Protein AF-A0A2H5Y3F3-F1 (afdb_monomer_lite)

pLDDT: mean 91.94, std 10.23, range [47.38, 98.81]

Foldseek 3Di:
DPPPPCVVVDDLVVQLVVLVVQLVVLCVQLVVCVVVVVNLLNQLSVLQSVLSVLSNCVSVVVDPPPCSNVSSVVSNVVSVVSVVVSVVVVVVVVVVVVD

Radius of gyration: 16.85 Å; chains: 1; bounding box: 38×32×48 Å

Secondary structure (DSSP, 8-state):
--TTGGGGGS-HHHHHHHHHHHHHHHHHHHHHHHHTT-HHHHHHHHHHHHHHHHHHHHHTT---STTHHHHHHHHHHHHHHHHHHHHHHHHHHHHHHH-

Organism: NCBI:txid2035417

Sequence (99 aa):
MPFGGFINALPPGVFILVHLVAFLIGAYFAYQSFRAGAATFGWGFTLYALAEIFYITYHLDITVVLFAHTLAEVLDLLAFIVLFVGISQTALAARRVRA

Structure (mmCIF, N/CA/C/O backbone):
data_AF-A0A2H5Y3F3-F1
#
_entry.id   AF-A0A2H5Y3F3-F1
#
loop_
_atom_site.group_PDB
_atom_site.id
_atom_site.type_symbol
_atom_site.label_atom_id
_atom_site.label_alt_id
_atom_site.label_comp_id
_atom_site.label_asym_id
_atom_site.label_entity_id
_atom_site.label_seq_id
_atom_site.pdbx_PDB_ins_code
_atom_site.Cartn_x
_atom_site.Cartn_y
_atom_site.Cartn_z
_atom_site.occupancy
_atom_site.B_iso_or_equiv
_atom_site.auth_seq_id
_atom_site.auth_comp_id
_atom_site.auth_asym_id
_atom_site.auth_atom_id
_atom_site.pdbx_PDB_model_num
ATOM 1 N N . MET A 1 1 ? 14.240 -26.070 -15.608 1.00 65.31 1 MET A N 1
ATOM 2 C CA . MET A 1 1 ? 13.925 -24.644 -15.384 1.00 65.31 1 MET A CA 1
ATOM 3 C C . MET A 1 1 ? 13.740 -24.443 -13.887 1.00 65.31 1 MET A C 1
ATOM 5 O O . MET A 1 1 ? 12.954 -25.203 -13.329 1.00 65.31 1 MET A O 1
ATOM 9 N N . PRO A 1 2 ? 14.447 -23.522 -13.213 1.00 83.44 2 PRO A N 1
ATOM 10 C CA . PRO A 1 2 ? 14.106 -23.170 -11.835 1.00 83.44 2 PRO A CA 1
ATOM 11 C C . PRO A 1 2 ? 12.663 -22.640 -11.770 1.00 83.44 2 PRO A C 1
ATOM 13 O O . PRO A 1 2 ? 12.174 -22.039 -12.734 1.00 83.44 2 PRO A O 1
ATOM 16 N N . PHE A 1 3 ? 11.967 -22.904 -10.661 1.00 84.06 3 PHE A N 1
ATOM 17 C CA . PHE A 1 3 ? 10.610 -22.399 -10.430 1.00 84.06 3 PHE A CA 1
ATOM 18 C C . PHE A 1 3 ? 10.566 -20.878 -10.635 1.00 84.06 3 PHE A C 1
ATOM 20 O O . PHE A 1 3 ? 11.445 -20.163 -10.165 1.00 84.06 3 PHE A O 1
ATOM 27 N N . GLY A 1 4 ? 9.558 -20.392 -11.365 1.00 79.38 4 GLY A N 1
ATOM 28 C CA . GLY A 1 4 ? 9.368 -18.956 -11.608 1.00 79.38 4 GLY A CA 1
ATOM 29 C C . GLY A 1 4 ? 10.171 -18.357 -12.768 1.00 79.38 4 GLY A C 1
ATOM 30 O O . GLY A 1 4 ? 9.975 -17.190 -13.082 1.00 79.38 4 GLY A O 1
ATOM 31 N N . GLY A 1 5 ? 11.003 -19.130 -13.479 1.00 85.19 5 GLY A N 1
ATOM 32 C CA . GLY A 1 5 ? 11.807 -18.606 -14.597 1.00 85.19 5 GLY A CA 1
ATOM 33 C C . GLY A 1 5 ? 11.007 -17.975 -15.751 1.00 85.19 5 GLY A C 1
ATOM 34 O O . GLY A 1 5 ? 11.565 -17.190 -16.513 1.00 85.19 5 GLY A O 1
ATOM 35 N N . PHE A 1 6 ? 9.705 -18.270 -15.860 1.00 88.19 6 PHE A N 1
ATOM 36 C CA . PHE A 1 6 ? 8.807 -17.660 -16.848 1.00 88.19 6 PHE A CA 1
ATOM 37 C C . PHE A 1 6 ? 8.622 -16.146 -16.645 1.00 88.19 6 PHE A C 1
ATOM 39 O O . PHE A 1 6 ? 8.332 -15.446 -17.610 1.00 88.19 6 PHE A O 1
ATOM 46 N N . ILE A 1 7 ? 8.819 -15.632 -15.422 1.00 87.25 7 ILE A N 1
ATOM 47 C CA . ILE A 1 7 ? 8.697 -14.200 -15.102 1.00 87.25 7 ILE A CA 1
ATOM 48 C C . ILE A 1 7 ? 9.675 -13.364 -15.931 1.00 87.25 7 ILE A C 1
ATOM 50 O O . ILE A 1 7 ? 9.318 -12.286 -16.393 1.00 87.25 7 ILE A O 1
ATOM 54 N N . ASN A 1 8 ? 10.870 -13.894 -16.205 1.00 85.88 8 ASN A N 1
ATOM 55 C CA . ASN A 1 8 ? 11.890 -13.203 -16.997 1.00 85.88 8 ASN A CA 1
ATOM 56 C C . ASN A 1 8 ? 11.508 -13.045 -18.481 1.00 85.88 8 ASN A C 1
ATOM 58 O O . ASN A 1 8 ? 12.167 -12.302 -19.199 1.00 85.88 8 ASN A O 1
ATOM 62 N N . ALA A 1 9 ? 10.476 -13.753 -18.954 1.00 90.00 9 ALA A N 1
ATOM 63 C CA . ALA A 1 9 ? 9.955 -13.614 -20.313 1.00 90.00 9 ALA A CA 1
ATOM 64 C C . ALA A 1 9 ? 8.848 -12.549 -20.423 1.00 90.00 9 ALA A C 1
ATOM 66 O O . ALA A 1 9 ? 8.389 -12.260 -21.529 1.00 90.00 9 ALA A O 1
ATOM 67 N N . LEU A 1 10 ? 8.387 -11.986 -19.300 1.00 89.00 10 LEU A N 1
ATOM 68 C CA . LEU A 1 10 ? 7.330 -10.980 -19.298 1.00 89.00 10 LEU A CA 1
ATOM 69 C C . LEU A 1 10 ? 7.889 -9.597 -19.676 1.00 89.00 10 LEU A C 1
ATOM 71 O O . LEU A 1 10 ? 8.937 -9.200 -19.166 1.00 89.00 10 LEU A O 1
ATOM 75 N N . PRO A 1 11 ? 7.187 -8.825 -20.527 1.00 90.56 11 PRO A N 1
ATOM 76 C CA . PRO A 1 11 ? 7.572 -7.448 -20.825 1.00 90.56 11 PRO A CA 1
ATOM 77 C C . PRO A 1 11 ? 7.569 -6.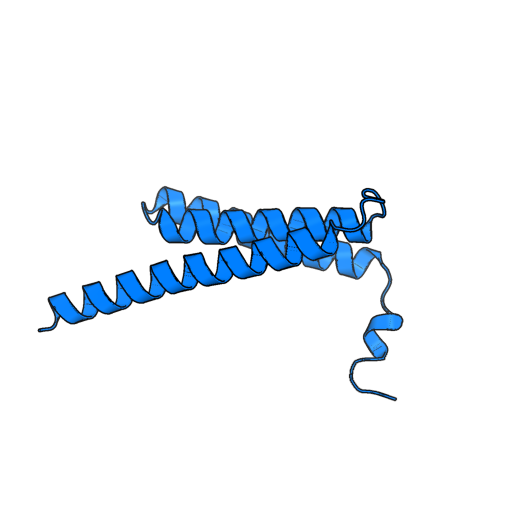559 -19.566 1.00 90.56 11 PRO A C 1
ATOM 79 O O . PRO A 1 11 ? 6.663 -6.704 -18.742 1.00 90.56 11 PRO A O 1
ATOM 82 N N . PRO A 1 12 ? 8.469 -5.559 -19.450 1.00 86.12 12 PRO A N 1
ATOM 83 C CA . PRO A 1 12 ? 8.497 -4.623 -18.316 1.00 86.12 12 PRO A C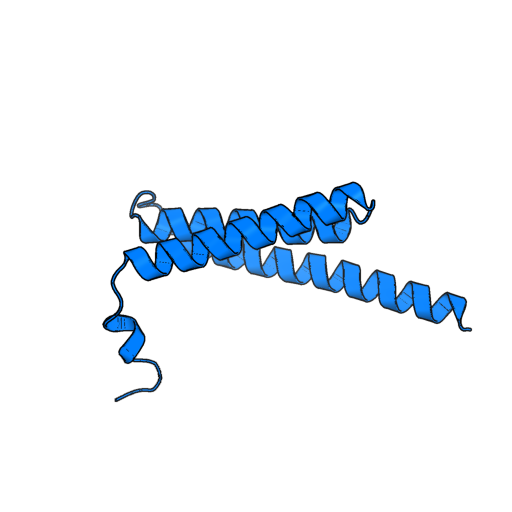A 1
ATOM 84 C C . PRO A 1 12 ? 7.148 -3.947 -18.020 1.00 86.12 12 PRO A C 1
ATOM 86 O O . PRO A 1 12 ? 6.771 -3.764 -16.864 1.00 86.12 12 PRO A O 1
ATOM 89 N N . GLY A 1 13 ? 6.365 -3.651 -19.066 1.00 90.31 13 GLY A N 1
ATOM 90 C CA . GLY A 1 13 ? 5.031 -3.059 -18.934 1.00 90.31 13 GLY A CA 1
ATOM 91 C C . GLY A 1 13 ? 4.032 -3.907 -18.136 1.00 90.31 13 GLY A C 1
ATOM 92 O O . GLY A 1 13 ? 3.105 -3.351 -17.552 1.00 90.31 13 GLY A O 1
ATOM 93 N N . VAL A 1 14 ? 4.226 -5.229 -18.056 1.00 92.69 14 VAL A N 1
ATOM 94 C CA . VAL A 1 14 ? 3.378 -6.111 -17.235 1.00 92.69 14 VAL A CA 1
ATOM 95 C C . VAL A 1 14 ? 3.548 -5.793 -15.751 1.00 92.69 14 VAL A C 1
ATOM 97 O O . VAL A 1 14 ? 2.555 -5.707 -15.035 1.00 92.69 14 VAL A O 1
ATOM 100 N N . PHE A 1 15 ? 4.778 -5.559 -15.293 1.00 91.12 15 PHE A N 1
ATOM 101 C CA . PHE A 1 15 ? 5.054 -5.241 -13.890 1.00 91.12 15 PHE A CA 1
ATOM 102 C C . PHE A 1 15 ? 4.467 -3.882 -13.507 1.00 91.12 15 PHE A C 1
ATOM 104 O O . PHE A 1 15 ? 3.791 -3.766 -12.489 1.00 91.12 15 PHE A O 1
ATOM 111 N N . ILE A 1 16 ? 4.608 -2.881 -14.382 1.00 93.81 16 ILE A N 1
ATOM 112 C CA . ILE A 1 16 ? 3.980 -1.565 -14.195 1.00 93.81 16 ILE A CA 1
ATOM 113 C C . ILE A 1 16 ? 2.458 -1.700 -14.069 1.00 93.81 16 ILE A C 1
ATOM 115 O O . ILE A 1 16 ? 1.860 -1.082 -13.192 1.00 93.81 16 ILE A O 1
ATOM 119 N N . LEU A 1 17 ? 1.824 -2.520 -14.915 1.00 96.44 17 LEU A N 1
ATOM 120 C CA . LEU A 1 17 ? 0.380 -2.745 -14.855 1.00 96.44 17 LEU A CA 1
ATOM 121 C C . LEU A 1 17 ? -0.048 -3.394 -13.533 1.00 96.44 17 LEU A C 1
ATOM 123 O O . LEU A 1 17 ? -1.047 -2.972 -12.955 1.00 96.44 17 LEU A O 1
ATOM 127 N N . VAL A 1 18 ? 0.695 -4.394 -13.050 1.00 96.75 18 VAL A N 1
ATOM 128 C CA . VAL A 1 18 ? 0.409 -5.052 -11.765 1.00 96.75 18 VAL A CA 1
ATOM 129 C C . VAL A 1 18 ? 0.447 -4.037 -10.626 1.00 96.75 18 VAL A C 1
ATOM 131 O O . VAL A 1 18 ? -0.530 -3.932 -9.886 1.00 96.75 18 VAL A O 1
ATOM 134 N N . HIS A 1 19 ? 1.512 -3.238 -10.540 1.00 97.00 19 HIS A N 1
ATOM 135 C CA . HIS A 1 19 ? 1.648 -2.216 -9.502 1.00 97.00 19 HIS A CA 1
ATOM 136 C C . HIS A 1 19 ? 0.612 -1.094 -9.644 1.00 97.00 19 HIS A C 1
ATOM 138 O O . HIS A 1 19 ? 0.080 -0.602 -8.654 1.00 97.00 19 HIS A O 1
ATOM 144 N N . LEU A 1 20 ? 0.226 -0.726 -10.868 1.00 98.00 20 LEU A N 1
ATOM 145 C CA . LEU A 1 20 ? -0.850 0.240 -11.089 1.00 98.00 20 LEU A CA 1
ATOM 146 C C . LEU A 1 20 ? -2.202 -0.283 -10.5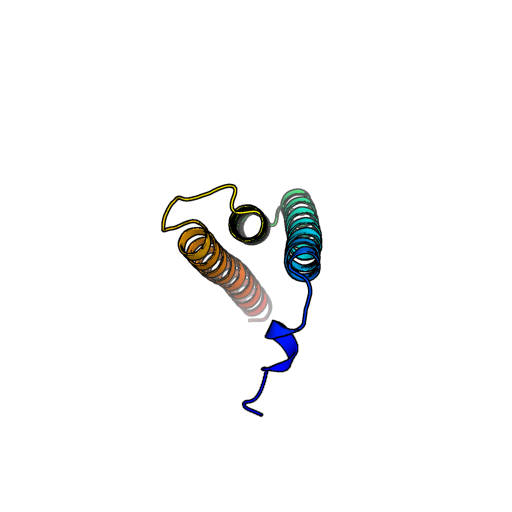82 1.00 98.00 20 LEU A C 1
ATOM 148 O O . LEU A 1 20 ? -2.942 0.445 -9.924 1.00 98.00 20 LEU A O 1
ATOM 152 N N . VAL A 1 21 ? -2.538 -1.540 -10.874 1.00 98.56 21 VAL A N 1
ATOM 153 C CA . VAL A 1 21 ? -3.778 -2.160 -10.387 1.00 98.56 21 VAL A CA 1
ATOM 154 C C . VAL A 1 21 ? -3.757 -2.273 -8.862 1.00 98.56 21 VAL A C 1
ATOM 156 O O . VAL A 1 21 ? -4.736 -1.915 -8.209 1.00 98.56 21 VAL A O 1
ATOM 159 N N . ALA A 1 22 ? -2.635 -2.710 -8.296 1.00 98.31 22 ALA A N 1
ATOM 160 C CA . ALA A 1 22 ? -2.407 -2.775 -6.859 1.00 98.31 22 ALA A CA 1
ATOM 161 C C . ALA A 1 22 ? -2.568 -1.403 -6.179 1.00 98.31 22 ALA A C 1
ATOM 163 O O . ALA A 1 22 ? -3.325 -1.279 -5.213 1.00 98.31 22 ALA A O 1
ATOM 164 N N . PHE A 1 23 ? -1.968 -0.353 -6.747 1.00 98.56 23 PHE A N 1
ATOM 165 C CA . PHE A 1 23 ? -2.134 1.031 -6.306 1.00 98.56 23 PHE A CA 1
ATOM 166 C C . PHE A 1 23 ? -3.609 1.439 -6.268 1.00 98.56 23 PHE A C 1
ATOM 168 O O . PHE A 1 23 ? -4.077 1.964 -5.258 1.00 98.56 23 PHE A O 1
ATOM 175 N N . LEU A 1 24 ? -4.361 1.182 -7.345 1.00 98.75 24 LEU A N 1
ATOM 176 C CA . LEU A 1 24 ? -5.781 1.536 -7.422 1.00 98.75 24 LEU A CA 1
ATOM 177 C C . LEU A 1 24 ? -6.610 0.808 -6.358 1.00 98.75 24 LEU A C 1
ATOM 179 O O . LEU A 1 24 ? -7.483 1.416 -5.737 1.00 98.75 24 LEU A O 1
ATOM 183 N N . ILE A 1 25 ? -6.321 -0.472 -6.120 1.00 98.75 25 ILE A N 1
ATOM 184 C CA . ILE A 1 25 ? -6.964 -1.268 -5.070 1.00 98.75 25 ILE A CA 1
ATOM 185 C C . ILE A 1 25 ? -6.645 -0.681 -3.687 1.00 98.75 25 ILE A C 1
ATOM 187 O O . ILE A 1 25 ? -7.560 -0.440 -2.897 1.00 98.75 25 ILE A O 1
ATOM 191 N N . GLY A 1 26 ? -5.370 -0.398 -3.408 1.00 98.62 26 GLY A N 1
ATOM 192 C CA . GLY A 1 26 ? -4.925 0.229 -2.164 1.00 98.62 26 GLY A CA 1
ATOM 193 C C . GLY A 1 26 ? -5.589 1.582 -1.923 1.00 98.62 26 GLY A C 1
ATOM 194 O O . GLY A 1 26 ? -6.198 1.803 -0.878 1.00 98.62 26 GLY A O 1
ATOM 195 N N . ALA A 1 27 ? -5.560 2.467 -2.919 1.00 98.75 27 ALA A N 1
ATOM 196 C CA . ALA A 1 27 ? -6.172 3.790 -2.852 1.00 98.75 27 ALA A CA 1
ATOM 197 C C . ALA A 1 27 ? -7.691 3.713 -2.627 1.00 98.75 27 ALA A C 1
ATOM 199 O O . ALA A 1 27 ? -8.238 4.462 -1.811 1.00 98.75 27 ALA A O 1
ATOM 200 N N . TYR A 1 28 ? -8.373 2.779 -3.297 1.00 98.81 28 TYR A N 1
ATOM 201 C CA . TYR A 1 28 ? -9.797 2.536 -3.091 1.00 98.81 28 TYR A CA 1
ATOM 202 C C . TYR A 1 28 ? -10.091 2.114 -1.646 1.00 98.81 28 TYR A C 1
ATOM 204 O O . TYR A 1 28 ? -10.934 2.723 -0.985 1.00 98.81 28 TYR A O 1
ATOM 212 N N . PHE A 1 29 ? -9.379 1.121 -1.111 1.00 98.69 29 PHE A N 1
ATOM 213 C CA . PHE A 1 29 ? -9.611 0.662 0.259 1.00 98.69 29 PHE A CA 1
ATOM 214 C C . PHE A 1 29 ? -9.191 1.683 1.319 1.00 98.69 29 PHE A C 1
ATOM 216 O O . PHE A 1 29 ? -9.861 1.781 2.352 1.00 98.69 29 PHE A O 1
ATOM 223 N N . ALA A 1 30 ? -8.163 2.494 1.063 1.00 98.75 30 ALA A N 1
ATOM 224 C CA . ALA A 1 30 ? -7.810 3.627 1.913 1.00 98.75 30 ALA A CA 1
ATOM 225 C C . ALA A 1 30 ? -8.983 4.614 1.999 1.00 98.75 30 ALA A C 1
ATOM 227 O O . ALA A 1 30 ? -9.466 4.916 3.093 1.00 98.75 30 ALA A O 1
ATOM 228 N N . TYR A 1 31 ? -9.509 5.041 0.846 1.00 98.69 31 TYR A N 1
ATOM 229 C CA . TYR A 1 31 ? -10.661 5.937 0.756 1.00 98.69 31 TYR A CA 1
ATOM 230 C C . TYR A 1 31 ? -11.890 5.383 1.488 1.00 98.69 31 TYR A C 1
ATOM 232 O O . TYR A 1 31 ? -12.487 6.074 2.318 1.00 98.69 31 TYR A O 1
ATOM 240 N N . GLN A 1 32 ? -12.242 4.119 1.236 1.00 98.69 32 GLN A N 1
ATOM 241 C CA . GLN A 1 32 ? -13.383 3.472 1.884 1.00 98.69 32 GLN A CA 1
ATOM 242 C C . GLN A 1 32 ? -13.196 3.371 3.405 1.00 98.69 32 GLN A C 1
ATOM 244 O O . GLN A 1 32 ? -14.134 3.632 4.158 1.00 98.69 32 GLN A O 1
ATOM 249 N N . SER A 1 33 ? -11.983 3.058 3.869 1.00 98.50 33 SER A N 1
ATOM 250 C CA . SER A 1 33 ? -11.670 2.944 5.298 1.00 98.50 33 SER A CA 1
ATOM 251 C C . SER A 1 33 ? -11.769 4.288 6.015 1.00 98.50 33 SER A C 1
ATOM 253 O O . SER A 1 33 ? -12.388 4.369 7.077 1.00 98.50 33 SER A O 1
ATOM 255 N N . PHE A 1 34 ? -11.235 5.363 5.426 1.00 98.44 34 PHE A N 1
ATOM 256 C CA . PHE A 1 34 ? -11.373 6.703 5.999 1.00 98.44 34 PHE A CA 1
ATOM 257 C C . PHE A 1 34 ? -12.834 7.154 6.048 1.00 98.44 34 PHE A C 1
ATOM 259 O O . PHE A 1 34 ? -13.273 7.681 7.069 1.00 98.44 34 PHE A O 1
ATOM 266 N N . ARG A 1 35 ? -13.623 6.875 5.001 1.00 98.38 35 ARG A N 1
ATOM 267 C CA . ARG A 1 35 ? -15.068 7.157 4.996 1.00 98.38 35 ARG A CA 1
ATOM 268 C C . ARG A 1 35 ? -15.841 6.399 6.070 1.00 98.38 35 ARG A C 1
ATOM 270 O O . ARG A 1 35 ? -16.827 6.922 6.579 1.00 98.38 35 ARG A O 1
ATOM 277 N N . ALA A 1 36 ? -15.406 5.191 6.407 1.00 97.69 36 ALA A N 1
ATOM 278 C CA . ALA A 1 36 ? -16.009 4.370 7.450 1.00 97.69 36 ALA A CA 1
ATOM 279 C C . ALA A 1 36 ? -15.509 4.711 8.870 1.00 97.69 36 ALA A C 1
ATOM 281 O O . ALA A 1 36 ? -15.883 4.032 9.822 1.00 97.69 36 ALA A O 1
ATOM 282 N N . GLY A 1 37 ? -14.640 5.719 9.034 1.00 97.19 37 GLY A N 1
ATOM 283 C CA . GLY A 1 37 ? -14.024 6.054 10.325 1.00 97.19 37 GLY A CA 1
ATOM 284 C C . GLY A 1 37 ? -12.964 5.048 10.797 1.00 97.19 37 GLY A C 1
ATOM 285 O O . GLY A 1 37 ? -12.464 5.147 11.915 1.00 97.19 37 GLY A O 1
ATOM 286 N N . ALA A 1 38 ? -12.578 4.094 9.948 1.00 97.38 38 ALA A N 1
ATOM 287 C CA . ALA A 1 38 ? -11.600 3.052 10.233 1.00 97.38 38 ALA A CA 1
ATOM 288 C C . ALA A 1 38 ? -10.169 3.546 9.944 1.00 97.38 38 ALA A C 1
ATOM 290 O O . ALA A 1 38 ? -9.464 3.005 9.091 1.00 97.38 38 ALA A O 1
ATOM 291 N N . ALA A 1 39 ? -9.740 4.601 10.644 1.00 97.56 39 ALA A N 1
ATOM 292 C CA . ALA A 1 39 ? -8.510 5.336 10.332 1.00 97.56 39 ALA A CA 1
ATOM 293 C C . ALA A 1 39 ? -7.243 4.458 10.302 1.00 97.56 39 ALA A C 1
ATOM 295 O O . ALA A 1 39 ? -6.397 4.658 9.434 1.00 97.56 39 ALA A O 1
ATOM 296 N N . THR A 1 40 ? -7.123 3.463 11.193 1.00 98.19 40 THR A N 1
ATOM 297 C CA . THR A 1 40 ? -5.992 2.515 11.197 1.00 98.19 40 THR A CA 1
ATOM 298 C C . THR A 1 40 ? -5.890 1.764 9.870 1.00 98.19 40 THR A C 1
ATOM 300 O O . THR A 1 40 ? -4.828 1.729 9.259 1.00 98.19 40 THR A O 1
ATOM 303 N N . PHE A 1 41 ? -7.007 1.220 9.378 1.00 98.38 41 PHE A N 1
ATOM 304 C CA . PHE A 1 41 ? -7.049 0.549 8.078 1.00 98.38 41 PHE A CA 1
ATOM 305 C C . PHE A 1 41 ? -6.786 1.530 6.934 1.00 98.38 41 PHE A C 1
ATOM 307 O O . PHE A 1 41 ? -6.030 1.207 6.023 1.00 98.38 41 PHE A O 1
ATOM 314 N N . GLY A 1 42 ? -7.335 2.747 7.021 1.00 98.56 42 GLY A N 1
ATOM 315 C CA . GLY A 1 42 ? -7.081 3.816 6.054 1.00 98.56 42 GLY A CA 1
ATOM 316 C C . GLY A 1 42 ? -5.592 4.096 5.875 1.00 98.56 42 GLY A C 1
ATOM 317 O O . GLY A 1 42 ? -5.097 4.075 4.753 1.00 98.56 42 GLY A O 1
ATOM 318 N N . TRP A 1 43 ? -4.852 4.268 6.973 1.00 98.69 43 TRP A N 1
ATOM 319 C CA . TRP A 1 43 ? -3.404 4.473 6.919 1.00 98.69 43 TRP A CA 1
ATOM 320 C C . TRP A 1 43 ? -2.636 3.252 6.413 1.00 98.69 43 TRP A C 1
ATOM 322 O O . TRP A 1 43 ? -1.702 3.424 5.635 1.00 98.69 43 TRP A O 1
ATOM 332 N N . GLY A 1 44 ? -3.043 2.038 6.792 1.00 98.69 44 GLY A N 1
ATOM 333 C CA . GLY A 1 44 ? -2.437 0.808 6.275 1.00 98.69 44 GLY A CA 1
ATOM 334 C C . GLY A 1 44 ? -2.542 0.711 4.750 1.00 98.69 44 GLY A C 1
ATOM 335 O O . GLY A 1 44 ? -1.540 0.503 4.071 1.00 98.69 44 GLY A O 1
ATOM 336 N N . PHE A 1 45 ? -3.730 0.957 4.195 1.00 98.75 45 PHE A N 1
ATOM 337 C CA . PHE A 1 45 ? -3.936 0.957 2.745 1.00 98.75 45 PHE A CA 1
ATOM 338 C C . PHE A 1 45 ? -3.270 2.142 2.029 1.00 98.75 45 PHE A C 1
ATOM 340 O O . PHE A 1 45 ? -2.840 1.989 0.888 1.00 98.75 45 PHE A O 1
ATOM 347 N N . THR A 1 46 ? -3.134 3.303 2.679 1.00 98.75 46 THR A N 1
ATOM 348 C CA . THR A 1 46 ? -2.357 4.429 2.133 1.00 98.75 46 THR A CA 1
ATOM 349 C C . THR A 1 46 ? -0.877 4.080 2.007 1.00 98.75 46 THR A C 1
ATOM 351 O O . THR A 1 46 ? -0.278 4.366 0.975 1.00 98.75 46 THR A O 1
ATOM 354 N N . LEU A 1 47 ? -0.283 3.460 3.032 1.00 98.69 47 LEU A N 1
ATOM 355 C CA . LEU A 1 47 ? 1.116 3.018 2.994 1.00 98.69 47 LEU A CA 1
ATOM 356 C C . LEU A 1 47 ? 1.342 2.006 1.870 1.00 98.69 47 LEU A C 1
ATOM 358 O O . LEU A 1 47 ? 2.291 2.158 1.107 1.00 98.69 47 LEU A O 1
ATOM 362 N N . TYR A 1 48 ? 0.420 1.053 1.723 1.00 98.69 48 TYR A N 1
ATOM 363 C CA . TYR A 1 48 ? 0.424 0.100 0.618 1.00 98.69 48 TYR A CA 1
ATOM 364 C C . TYR A 1 48 ? 0.362 0.811 -0.743 1.00 98.69 48 TYR A C 1
ATOM 366 O O . TYR A 1 48 ? 1.229 0.626 -1.585 1.00 98.69 48 TYR A O 1
ATOM 374 N N . ALA A 1 49 ? -0.596 1.721 -0.945 1.00 98.56 49 ALA A N 1
ATOM 375 C CA . ALA A 1 49 ? -0.694 2.474 -2.197 1.00 98.56 49 ALA A CA 1
ATOM 376 C C . ALA A 1 49 ? 0.575 3.302 -2.492 1.00 98.56 49 ALA A C 1
ATOM 378 O O . ALA A 1 49 ? 0.996 3.406 -3.643 1.00 98.56 49 ALA A O 1
ATOM 379 N N . LEU A 1 50 ? 1.216 3.877 -1.469 1.00 97.94 50 LEU A N 1
ATOM 380 C CA . LEU A 1 50 ? 2.493 4.571 -1.638 1.00 97.94 50 LEU A CA 1
ATOM 381 C C . LEU A 1 50 ? 3.611 3.611 -2.068 1.00 97.94 50 LEU A C 1
ATOM 383 O O . LEU A 1 50 ? 4.379 3.975 -2.955 1.00 97.94 50 LEU A O 1
ATOM 387 N N . ALA A 1 51 ? 3.685 2.403 -1.501 1.00 97.25 51 ALA A N 1
ATOM 388 C CA . ALA A 1 51 ? 4.653 1.382 -1.909 1.00 97.25 51 ALA A CA 1
ATOM 389 C C . ALA A 1 51 ? 4.546 1.066 -3.409 1.00 97.25 51 ALA A C 1
ATOM 391 O O . ALA A 1 51 ? 5.545 1.069 -4.125 1.00 97.25 51 ALA A O 1
ATOM 392 N N . GLU A 1 52 ? 3.321 0.908 -3.909 1.00 97.75 52 GLU A N 1
ATOM 393 C CA . GLU A 1 52 ? 3.053 0.627 -5.322 1.00 97.75 52 GLU A CA 1
ATOM 394 C C . GLU A 1 52 ? 3.511 1.762 -6.252 1.00 97.75 52 GLU A C 1
ATOM 396 O O . GLU A 1 52 ? 4.037 1.509 -7.337 1.00 97.75 52 GLU A O 1
ATOM 401 N N . ILE A 1 53 ? 3.414 3.024 -5.815 1.00 95.31 53 ILE A N 1
ATOM 402 C CA . ILE A 1 53 ? 4.001 4.154 -6.552 1.00 95.31 53 ILE A CA 1
ATOM 403 C C . ILE A 1 53 ? 5.527 4.006 -6.633 1.00 95.31 53 ILE A C 1
ATOM 405 O O . ILE A 1 53 ? 6.096 4.196 -7.710 1.00 95.31 53 ILE A O 1
ATOM 409 N N . PHE A 1 54 ? 6.193 3.633 -5.535 1.00 94.25 54 PHE A N 1
ATOM 410 C CA . PHE A 1 54 ? 7.642 3.411 -5.535 1.00 94.25 54 PHE A CA 1
ATOM 411 C C . PHE A 1 54 ? 8.048 2.246 -6.452 1.00 94.25 54 PHE A C 1
ATOM 413 O O . PHE A 1 54 ? 9.013 2.388 -7.210 1.00 94.25 54 PHE A O 1
ATOM 420 N N . TYR A 1 55 ? 7.287 1.147 -6.484 1.00 93.50 55 TYR A N 1
ATOM 421 C CA . TYR A 1 55 ? 7.520 0.062 -7.442 1.00 93.50 55 TYR A CA 1
ATOM 422 C C . TYR A 1 55 ? 7.343 0.506 -8.898 1.00 93.50 55 TYR A C 1
ATOM 424 O O . TYR A 1 55 ? 8.156 0.145 -9.749 1.00 93.50 55 TYR A O 1
ATOM 432 N N . ILE A 1 56 ? 6.337 1.331 -9.206 1.00 93.12 56 ILE A N 1
ATOM 433 C CA . ILE A 1 56 ? 6.170 1.894 -10.555 1.00 93.12 56 ILE A CA 1
ATOM 434 C C . ILE A 1 56 ? 7.383 2.754 -10.927 1.00 93.12 56 ILE A C 1
ATOM 436 O O . ILE A 1 56 ? 7.917 2.609 -12.026 1.00 93.12 56 ILE A O 1
ATOM 440 N N . THR A 1 57 ? 7.862 3.615 -10.020 1.00 90.81 57 THR A N 1
ATOM 441 C CA . THR A 1 57 ? 9.059 4.436 -10.286 1.00 90.81 57 THR A CA 1
ATOM 442 C C . THR A 1 57 ? 10.326 3.605 -10.465 1.00 90.81 57 THR A C 1
ATOM 444 O O . THR A 1 57 ? 11.172 3.972 -11.281 1.00 90.81 57 THR A O 1
ATOM 447 N N . TYR A 1 58 ? 10.425 2.476 -9.755 1.00 89.00 58 TYR A N 1
ATOM 448 C CA . TYR A 1 58 ? 11.500 1.503 -9.905 1.00 89.00 58 TYR A CA 1
ATOM 449 C C . TYR A 1 58 ? 11.454 0.835 -11.287 1.00 89.00 58 TYR A C 1
ATOM 451 O O . TYR A 1 58 ? 12.456 0.832 -11.990 1.00 89.00 58 TYR A O 1
ATOM 459 N N . HIS A 1 59 ? 10.288 0.349 -11.724 1.00 88.69 59 HIS A N 1
ATOM 460 C CA . HIS A 1 59 ? 10.133 -0.312 -13.027 1.00 88.69 59 HIS A CA 1
ATOM 461 C C . HIS A 1 59 ? 10.229 0.621 -14.239 1.00 88.69 59 HIS A C 1
ATOM 463 O O . HIS A 1 59 ? 10.435 0.147 -15.354 1.00 88.69 59 HIS A O 1
ATOM 469 N N . LEU A 1 60 ? 10.049 1.926 -14.041 1.00 88.12 60 LEU A N 1
ATOM 470 C CA . LEU A 1 60 ? 10.219 2.935 -15.086 1.00 88.12 60 LEU A CA 1
ATOM 471 C C . LEU A 1 60 ? 11.652 3.482 -15.173 1.00 88.12 60 LEU A C 1
ATOM 473 O O . LEU A 1 60 ? 11.891 4.383 -15.973 1.00 88.12 60 LEU A O 1
ATOM 477 N N . ASP A 1 61 ? 12.576 3.009 -14.329 1.00 82.69 61 ASP A N 1
ATOM 478 C CA . ASP A 1 61 ? 13.940 3.541 -14.198 1.00 82.69 61 ASP A CA 1
ATOM 479 C C . ASP A 1 61 ? 13.987 5.066 -13.920 1.00 82.69 61 ASP A C 1
ATOM 481 O O . ASP A 1 61 ? 15.011 5.723 -14.108 1.00 82.69 61 ASP A O 1
ATOM 485 N N . ILE A 1 62 ? 12.878 5.656 -13.444 1.00 74.06 62 ILE A N 1
ATOM 486 C CA . ILE A 1 62 ? 12.758 7.101 -13.159 1.00 74.06 62 ILE A CA 1
ATOM 487 C C . ILE A 1 62 ? 13.566 7.465 -11.910 1.00 74.06 62 ILE A C 1
ATOM 489 O O . ILE 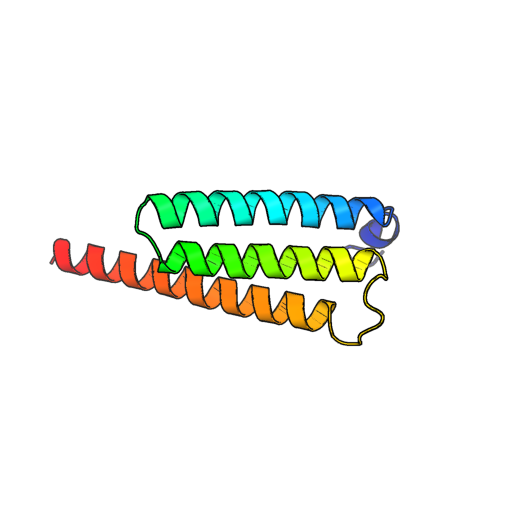A 1 62 ? 14.100 8.569 -11.795 1.00 74.06 62 ILE A O 1
ATOM 493 N N . THR A 1 63 ? 13.694 6.530 -10.970 1.00 57.25 63 THR A N 1
ATOM 494 C CA . THR A 1 63 ? 14.546 6.679 -9.793 1.00 57.25 63 THR A CA 1
ATOM 495 C C . THR A 1 63 ? 15.815 5.844 -9.956 1.00 57.25 63 THR A C 1
ATOM 497 O O . THR A 1 63 ? 15.818 4.657 -9.652 1.00 57.25 63 THR A O 1
ATOM 500 N N . VAL A 1 64 ? 16.932 6.485 -10.319 1.00 56.38 64 VAL A N 1
ATOM 501 C CA . VAL A 1 64 ? 18.301 5.922 -10.186 1.00 56.38 64 VAL A CA 1
ATOM 502 C C . VAL A 1 64 ? 18.761 5.893 -8.714 1.00 56.38 64 VAL A C 1
ATOM 504 O O . VAL A 1 64 ? 19.914 5.614 -8.391 1.00 56.38 64 VAL A O 1
ATOM 507 N N . VAL A 1 65 ? 17.871 6.234 -7.780 1.00 47.38 65 VAL A N 1
ATOM 508 C CA . VAL A 1 65 ? 18.170 6.212 -6.353 1.00 47.38 65 VAL A CA 1
ATOM 509 C C . VAL A 1 65 ? 18.123 4.759 -5.910 1.00 47.38 65 VAL A C 1
ATOM 511 O O . VAL A 1 65 ? 17.071 4.131 -5.995 1.00 47.38 65 VAL A O 1
ATOM 514 N N . LEU A 1 66 ? 19.258 4.271 -5.408 1.00 56.88 66 LEU A N 1
ATOM 515 C CA . LEU A 1 66 ? 19.556 2.946 -4.838 1.00 56.88 66 LEU A CA 1
ATOM 516 C C . LEU A 1 66 ? 18.514 2.327 -3.870 1.00 56.88 66 LEU A C 1
ATOM 518 O O . LEU A 1 66 ? 18.767 1.263 -3.320 1.00 56.88 66 LEU A O 1
ATOM 522 N N . PHE A 1 67 ? 17.362 2.960 -3.643 1.00 75.50 67 PHE A N 1
ATOM 523 C CA . PHE A 1 67 ? 16.419 2.637 -2.582 1.00 75.50 67 PHE A CA 1
ATOM 524 C C . PHE A 1 67 ? 14.941 2.647 -2.986 1.00 75.50 67 PHE A C 1
ATOM 526 O O . PHE A 1 67 ? 14.130 2.386 -2.113 1.00 75.50 67 PHE A O 1
ATOM 533 N N . ALA A 1 68 ? 14.530 2.927 -4.232 1.00 85.75 68 ALA A N 1
ATOM 534 C CA . ALA A 1 68 ? 13.088 2.948 -4.554 1.00 85.75 68 ALA A CA 1
ATOM 535 C C . ALA A 1 68 ? 12.409 1.596 -4.279 1.00 85.75 68 ALA A C 1
ATOM 537 O O . ALA A 1 68 ? 11.362 1.550 -3.640 1.00 85.75 68 ALA A O 1
ATOM 538 N N . HIS A 1 69 ? 13.068 0.501 -4.664 1.00 90.38 69 HIS A N 1
ATOM 539 C CA . HIS A 1 69 ? 12.624 -0.849 -4.328 1.00 90.38 69 HIS A CA 1
ATOM 540 C C . HIS A 1 69 ? 12.579 -1.072 -2.808 1.00 90.38 69 HIS A C 1
ATOM 542 O O . HIS A 1 69 ? 11.543 -1.433 -2.269 1.00 90.38 69 HIS A O 1
ATOM 548 N N . THR A 1 70 ? 13.662 -0.753 -2.093 1.00 91.94 70 THR A N 1
ATOM 549 C CA . THR A 1 70 ? 13.727 -0.899 -0.629 1.00 91.94 70 THR A CA 1
ATOM 550 C C . THR A 1 70 ? 12.692 -0.042 0.105 1.00 91.94 70 THR A C 1
ATOM 552 O O . THR A 1 70 ? 12.140 -0.461 1.116 1.00 91.94 70 THR A O 1
ATOM 555 N N . LEU A 1 71 ? 12.406 1.165 -0.382 1.00 92.12 71 LEU A N 1
ATOM 556 C CA . LEU A 1 71 ? 11.362 2.026 0.167 1.00 92.12 71 LEU A CA 1
ATOM 557 C C . LEU A 1 71 ? 9.984 1.410 -0.050 1.00 92.12 71 LEU A C 1
ATOM 559 O O . LEU A 1 71 ? 9.183 1.432 0.881 1.00 92.12 71 LEU A O 1
ATOM 563 N N . ALA A 1 72 ? 9.726 0.835 -1.228 1.00 94.44 72 ALA A N 1
ATOM 564 C CA . ALA A 1 72 ? 8.496 0.097 -1.483 1.00 94.44 72 ALA A CA 1
ATOM 565 C C . ALA A 1 72 ? 8.342 -1.074 -0.496 1.00 94.44 72 ALA A C 1
ATOM 567 O O . ALA A 1 72 ? 7.333 -1.155 0.198 1.00 94.44 72 ALA A O 1
ATOM 568 N N . GLU A 1 73 ? 9.384 -1.893 -0.322 1.00 95.56 73 GLU A N 1
ATOM 569 C CA . GLU A 1 73 ? 9.383 -3.020 0.624 1.00 95.56 73 GLU A CA 1
ATOM 570 C C . GLU A 1 73 ? 9.137 -2.578 2.079 1.00 95.56 73 GLU A C 1
ATOM 572 O O . GLU A 1 73 ? 8.373 -3.207 2.815 1.00 95.56 73 GLU A O 1
ATOM 577 N N . VAL A 1 74 ? 9.764 -1.480 2.518 1.00 96.88 74 VAL A N 1
ATOM 578 C CA . VAL A 1 74 ? 9.559 -0.934 3.869 1.00 96.88 74 VAL A CA 1
ATOM 579 C C . VAL A 1 74 ? 8.135 -0.405 4.035 1.00 96.88 74 VAL A C 1
ATOM 581 O O . VAL A 1 74 ? 7.523 -0.622 5.082 1.00 96.88 74 VAL A O 1
ATOM 584 N N . LEU A 1 75 ? 7.589 0.275 3.026 1.00 97.62 75 LEU A N 1
ATOM 585 C CA . LEU A 1 75 ? 6.213 0.767 3.057 1.00 97.62 75 LEU A CA 1
ATOM 586 C C . LEU A 1 75 ? 5.203 -0.383 3.102 1.00 97.62 75 LEU A C 1
ATOM 588 O O . LEU A 1 75 ? 4.270 -0.306 3.900 1.00 97.62 75 LEU A O 1
ATOM 592 N N . ASP A 1 76 ? 5.421 -1.461 2.348 1.00 98.25 76 ASP A N 1
ATOM 593 C CA . ASP A 1 76 ? 4.606 -2.679 2.420 1.00 98.25 76 ASP A CA 1
ATOM 594 C C . ASP A 1 76 ? 4.669 -3.326 3.804 1.00 98.25 76 ASP A C 1
ATOM 596 O O . ASP A 1 76 ? 3.642 -3.689 4.384 1.00 98.25 76 ASP A O 1
ATOM 600 N N . LEU A 1 77 ? 5.867 -3.432 4.384 1.00 98.38 77 LEU A N 1
ATOM 601 C CA . LEU A 1 77 ? 6.036 -3.971 5.7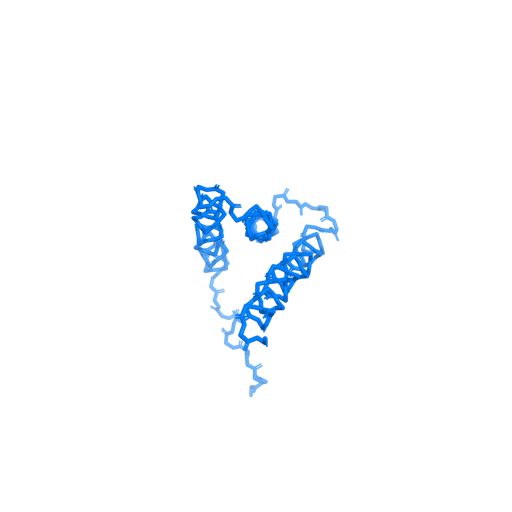31 1.00 98.38 77 LEU A CA 1
ATOM 602 C C . LEU A 1 77 ? 5.259 -3.141 6.763 1.00 98.38 77 LEU A C 1
ATOM 604 O O . LEU A 1 77 ? 4.544 -3.694 7.603 1.00 98.38 77 LEU A O 1
ATOM 608 N N . LEU A 1 78 ? 5.370 -1.813 6.695 1.00 98.62 78 LEU A N 1
ATOM 609 C CA . LEU A 1 78 ? 4.620 -0.913 7.568 1.00 98.62 78 LEU A CA 1
ATOM 610 C C . LEU A 1 78 ? 3.111 -1.020 7.321 1.00 98.62 78 LEU A C 1
ATOM 612 O O . LEU A 1 78 ? 2.346 -1.063 8.286 1.00 98.62 78 LEU A O 1
ATOM 616 N N . ALA A 1 79 ? 2.679 -1.118 6.062 1.00 98.62 79 ALA A N 1
ATOM 617 C CA . ALA A 1 79 ? 1.283 -1.326 5.700 1.00 98.62 79 ALA A CA 1
ATOM 618 C C . ALA A 1 79 ? 0.732 -2.599 6.350 1.00 98.62 79 ALA A C 1
ATOM 620 O O . ALA A 1 79 ? -0.303 -2.546 7.017 1.00 98.62 79 ALA A O 1
ATOM 621 N N . PHE A 1 80 ? 1.453 -3.720 6.250 1.00 98.38 80 PHE A N 1
ATOM 622 C CA . PHE A 1 80 ? 1.064 -4.967 6.902 1.00 98.38 80 PHE A CA 1
ATOM 623 C C . PHE A 1 80 ? 0.963 -4.817 8.413 1.00 98.38 80 PHE A C 1
ATOM 625 O O . PHE A 1 80 ? -0.060 -5.192 8.985 1.00 98.38 80 PHE A O 1
ATOM 632 N N . ILE A 1 81 ? 1.973 -4.237 9.068 1.00 98.69 81 ILE A N 1
ATOM 633 C CA . ILE A 1 81 ? 1.950 -4.021 10.521 1.00 98.69 81 ILE A CA 1
ATOM 634 C C . ILE A 1 81 ? 0.702 -3.225 10.917 1.00 98.69 81 ILE A C 1
ATOM 636 O O . ILE A 1 81 ? -0.038 -3.640 11.809 1.00 98.69 81 ILE A O 1
ATOM 640 N N . VAL A 1 82 ? 0.426 -2.115 10.233 1.00 98.62 82 VAL A N 1
ATOM 641 C CA . VAL A 1 82 ? -0.723 -1.252 10.530 1.00 98.62 82 VAL A CA 1
ATOM 642 C C . VAL A 1 82 ? -2.052 -1.982 10.298 1.00 98.62 82 VAL A C 1
ATOM 644 O O . VAL A 1 82 ? -2.943 -1.920 11.150 1.00 98.62 82 VAL A O 1
ATOM 647 N N . LEU A 1 83 ? -2.187 -2.727 9.198 1.00 98.56 83 LEU A N 1
ATOM 648 C CA . LEU A 1 83 ? -3.383 -3.525 8.913 1.00 98.56 83 LEU A CA 1
ATOM 649 C C . LEU A 1 83 ? -3.600 -4.616 9.973 1.00 98.56 83 LEU A C 1
ATOM 651 O O . LEU A 1 83 ? -4.711 -4.758 10.487 1.00 98.56 83 LEU A O 1
ATOM 655 N N . PHE A 1 84 ? -2.551 -5.341 10.374 1.00 98.38 84 PHE A N 1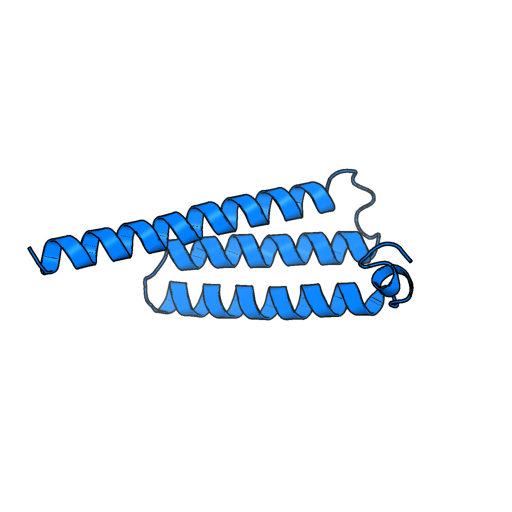
ATOM 656 C CA . PHE A 1 84 ? -2.639 -6.360 11.424 1.00 98.38 84 PHE A CA 1
ATOM 657 C C . PHE A 1 84 ? -2.937 -5.770 12.803 1.00 98.38 84 PHE A C 1
ATOM 659 O O . PHE A 1 84 ? -3.668 -6.389 13.581 1.00 98.38 84 PHE A O 1
ATOM 666 N N . VAL A 1 85 ? -2.444 -4.566 13.105 1.00 98.19 85 VAL A N 1
ATOM 667 C CA . VAL A 1 85 ? -2.851 -3.814 14.299 1.00 98.19 85 VAL A CA 1
ATOM 668 C C . VAL A 1 85 ? -4.352 -3.525 14.249 1.00 98.19 85 VAL A C 1
ATOM 670 O O . VAL A 1 85 ? -5.051 -3.823 15.220 1.00 98.19 85 VAL A O 1
ATOM 673 N N . GLY A 1 86 ? -4.875 -3.036 13.120 1.00 97.38 86 GLY A N 1
ATOM 674 C CA . GLY A 1 86 ? -6.312 -2.800 12.935 1.00 97.38 86 GLY A CA 1
ATOM 675 C C . GLY A 1 86 ? -7.157 -4.069 13.113 1.00 97.38 86 GLY A C 1
ATOM 676 O O . GLY A 1 86 ? -8.169 -4.059 13.823 1.00 97.38 86 GLY A O 1
ATOM 677 N N . ILE A 1 87 ? -6.711 -5.193 12.541 1.00 97.56 87 ILE A N 1
ATOM 678 C CA . ILE A 1 87 ? -7.360 -6.508 12.690 1.00 97.56 87 ILE A CA 1
ATOM 679 C C . ILE A 1 87 ? -7.354 -6.946 14.158 1.00 97.56 87 ILE A C 1
ATOM 681 O O . ILE A 1 87 ? -8.394 -7.327 14.697 1.00 97.56 87 ILE A O 1
ATOM 685 N N . SER A 1 88 ? -6.203 -6.851 14.825 1.00 97.44 88 SER A N 1
ATOM 686 C CA . SER A 1 88 ? -6.034 -7.265 16.221 1.00 97.44 88 SER A CA 1
ATOM 687 C C . SER A 1 88 ? -6.912 -6.443 17.163 1.00 97.44 88 SER A C 1
ATOM 689 O O . SER A 1 88 ? -7.599 -7.005 18.015 1.00 97.44 88 SER A O 1
ATOM 691 N N . GLN A 1 89 ? -6.952 -5.120 16.981 1.00 94.75 89 GLN A N 1
ATOM 692 C CA . GLN A 1 89 ? -7.820 -4.221 17.746 1.00 94.75 89 GLN A CA 1
ATOM 693 C C . GLN A 1 89 ? -9.298 -4.594 17.578 1.00 94.75 89 GLN A C 1
ATOM 695 O O . GLN A 1 89 ? -10.025 -4.701 18.568 1.00 94.75 89 GLN A O 1
ATOM 700 N N . THR A 1 90 ? -9.723 -4.865 16.342 1.00 94.00 90 THR A N 1
ATOM 701 C CA . THR A 1 90 ? -11.104 -5.253 16.021 1.00 94.00 90 THR A CA 1
ATOM 702 C C . THR A 1 90 ? -11.470 -6.599 16.651 1.00 94.00 90 THR A C 1
ATOM 704 O O . THR A 1 90 ? -12.514 -6.727 17.292 1.00 94.00 90 THR A O 1
ATOM 707 N N . ALA A 1 91 ? -10.593 -7.599 16.542 1.00 94.50 91 ALA A N 1
ATOM 708 C CA . ALA A 1 91 ? -10.808 -8.921 17.124 1.00 94.50 91 ALA A CA 1
ATOM 709 C C . ALA A 1 91 ? -10.881 -8.873 18.661 1.00 94.50 91 ALA A C 1
ATOM 711 O O . ALA A 1 91 ? -11.749 -9.505 19.267 1.00 94.50 91 ALA A O 1
ATOM 712 N N . LEU A 1 92 ? -10.003 -8.099 19.306 1.00 95.06 92 LEU A N 1
ATOM 713 C CA . LEU A 1 92 ? -10.014 -7.917 20.759 1.00 95.06 92 LEU A CA 1
ATOM 714 C C . LEU A 1 92 ? -11.275 -7.187 21.236 1.00 95.06 92 LEU A C 1
ATOM 716 O O . LEU A 1 92 ? -11.869 -7.600 22.233 1.00 95.06 92 LEU A O 1
ATOM 720 N N . ALA A 1 93 ? -11.714 -6.146 20.522 1.00 91.81 93 ALA A N 1
ATOM 721 C CA . ALA A 1 93 ? -12.963 -5.450 20.822 1.00 91.81 93 ALA A CA 1
ATOM 722 C C . ALA A 1 93 ? -14.172 -6.394 20.707 1.00 91.81 93 ALA A C 1
ATOM 724 O O . ALA A 1 93 ? -14.986 -6.464 21.626 1.00 91.81 93 ALA A O 1
ATOM 725 N N . ALA A 1 94 ? -14.241 -7.197 19.641 1.00 91.25 94 ALA A N 1
ATOM 726 C CA . ALA A 1 94 ? -15.306 -8.179 19.450 1.00 91.25 94 ALA A CA 1
ATOM 727 C C . ALA A 1 94 ? -15.340 -9.248 20.558 1.00 91.25 94 ALA A C 1
ATOM 729 O O . ALA A 1 94 ? -16.418 -9.658 20.984 1.00 91.25 94 ALA A O 1
ATOM 730 N N . ARG A 1 95 ? -14.175 -9.687 21.061 1.00 92.00 95 ARG A N 1
ATOM 731 C CA . ARG A 1 95 ? -14.101 -10.625 22.195 1.00 92.00 95 ARG A CA 1
ATOM 732 C C . ARG A 1 95 ? -14.646 -10.023 23.486 1.00 92.00 95 ARG A C 1
ATOM 734 O O . ARG A 1 95 ? -15.357 -10.720 24.196 1.00 92.00 95 ARG A O 1
ATOM 741 N N . ARG A 1 96 ? -14.347 -8.751 23.776 1.00 87.19 96 ARG A N 1
ATOM 742 C CA . ARG A 1 96 ? -14.846 -8.062 24.982 1.00 87.19 96 ARG A CA 1
ATOM 743 C C . ARG A 1 96 ? -16.366 -7.922 25.000 1.00 87.19 96 ARG A C 1
ATOM 745 O O . ARG A 1 96 ? -16.946 -7.991 26.066 1.00 87.19 96 ARG A O 1
ATOM 752 N N . VAL A 1 97 ? -16.999 -7.745 23.841 1.00 87.88 97 VAL A N 1
ATOM 753 C CA . VAL A 1 97 ? -18.468 -7.655 23.732 1.00 87.88 97 VAL A CA 1
ATOM 754 C C . VAL A 1 97 ? -19.153 -9.008 23.973 1.00 87.88 97 VAL A C 1
ATOM 756 O O . VAL A 1 97 ? -20.327 -9.048 24.322 1.00 87.88 97 VAL A O 1
ATOM 759 N N . ARG A 1 98 ? -18.442 -10.124 23.764 1.00 81.06 98 ARG A N 1
ATOM 760 C CA . ARG A 1 98 ? -18.977 -11.488 23.917 1.00 81.06 98 ARG A CA 1
ATOM 761 C C . ARG A 1 98 ? -18.724 -12.113 25.296 1.00 81.06 98 ARG A C 1
ATOM 763 O O . ARG A 1 98 ? -19.227 -13.210 25.522 1.00 81.06 98 ARG A O 1
ATOM 770 N N . ALA A 1 99 ? -17.903 -11.486 26.137 1.00 69.31 99 ALA A N 1
ATOM 771 C CA . ALA A 1 99 ? -17.566 -11.944 27.487 1.00 69.31 99 ALA A CA 1
ATOM 772 C C . ALA A 1 99 ? -18.473 -11.265 28.516 1.00 69.31 99 ALA A C 1
ATOM 774 O O . ALA A 1 99 ? -18.843 -11.953 29.490 1.00 69.31 99 ALA A O 1
#